Protein AF-A0A5C7VID6-F1 (afdb_monomer_lite)

Foldseek 3Di:
DVVVVVVVVVVVVVVVVVVLVVDDPVVVVVVVVVVVVVVVVVVVVVVVVVVVVVVVVVVVVVVVVVVVVVVVVVVVCVVCVVPQPWDDDDPDIGGPVVPDPDDDD

Radius of gyration: 34.21 Å; chains: 1; bounding box: 91×27×73 Å

Sequence (105 aa):
MAYRVLAALGLAACSAVALHMLLPARWRLRVDAGLRRLAARSQTLFGRALAWRREQRRARAASLEADRVIRRAREAALRDEGRARGEWRGNVYHSDDFDKPRKPH

Structure (mmCIF, N/CA/C/O backbone):
data_AF-A0A5C7VID6-F1
#
_entry.id   AF-A0A5C7VID6-F1
#
loop_
_atom_site.group_PDB
_atom_site.id
_atom_site.type_symbol
_atom_site.label_atom_id
_atom_site.label_alt_id
_atom_site.label_comp_id
_atom_site.label_asym_id
_atom_site.label_entity_id
_atom_site.label_seq_id
_atom_site.pdbx_PDB_ins_code
_atom_site.Cartn_x
_atom_site.Cartn_y
_atom_site.Cartn_z
_atom_site.occupancy
_atom_site.B_iso_or_equiv
_atom_site.auth_seq_id
_atom_site.auth_comp_id
_atom_site.auth_asym_id
_atom_site.auth_atom_id
_atom_site.pdbx_PDB_model_num
ATOM 1 N N . MET A 1 1 ? 29.796 -7.504 3.902 1.00 69.00 1 MET A N 1
ATOM 2 C CA . MET A 1 1 ? 28.786 -8.092 2.988 1.00 69.00 1 MET A CA 1
ATOM 3 C C . MET A 1 1 ? 27.868 -7.049 2.353 1.00 69.00 1 MET A C 1
ATOM 5 O O . MET A 1 1 ? 27.752 -7.066 1.137 1.00 69.00 1 MET A O 1
ATOM 9 N N . ALA A 1 2 ? 27.274 -6.123 3.118 1.00 86.00 2 ALA A N 1
ATOM 10 C CA . ALA A 1 2 ? 26.334 -5.116 2.596 1.00 86.00 2 ALA A CA 1
ATOM 11 C C . ALA A 1 2 ? 26.867 -4.290 1.405 1.00 86.00 2 ALA A C 1
ATOM 13 O O . ALA A 1 2 ? 26.143 -4.080 0.438 1.00 86.00 2 ALA A O 1
ATOM 14 N N . TYR A 1 3 ? 28.150 -3.904 1.418 1.00 92.19 3 TYR A N 1
ATOM 15 C CA . TYR A 1 3 ? 28.758 -3.160 0.306 1.00 92.19 3 TYR A CA 1
ATOM 16 C C . TYR A 1 3 ? 28.764 -3.946 -1.016 1.00 92.19 3 TYR A C 1
ATOM 18 O O . TYR A 1 3 ? 28.532 -3.367 -2.069 1.00 92.19 3 TYR A O 1
ATOM 26 N N . ARG A 1 4 ? 28.988 -5.270 -0.972 1.00 94.12 4 ARG A N 1
ATOM 27 C CA . ARG A 1 4 ? 28.993 -6.125 -2.172 1.00 94.12 4 ARG A CA 1
ATOM 28 C C . ARG A 1 4 ? 27.597 -6.232 -2.763 1.00 94.12 4 ARG A C 1
ATOM 30 O O . ARG A 1 4 ? 27.445 -6.194 -3.974 1.00 94.12 4 ARG A O 1
ATOM 37 N N . VAL A 1 5 ? 26.589 -6.324 -1.896 1.00 94.31 5 VAL A N 1
ATOM 38 C CA . VAL A 1 5 ? 25.181 -6.356 -2.301 1.00 94.31 5 VAL A CA 1
ATOM 39 C C . VAL A 1 5 ? 24.785 -5.030 -2.950 1.00 94.31 5 VAL A C 1
ATOM 41 O O . VAL A 1 5 ? 24.210 -5.035 -4.032 1.00 94.31 5 VAL A O 1
ATOM 44 N N . LEU A 1 6 ? 25.149 -3.897 -2.342 1.00 94.25 6 LEU A N 1
ATOM 45 C CA . LEU A 1 6 ? 24.887 -2.569 -2.906 1.00 94.25 6 LEU A CA 1
ATOM 46 C C . LEU A 1 6 ? 25.606 -2.356 -4.243 1.00 94.25 6 LEU A C 1
ATOM 48 O O . LEU A 1 6 ? 24.988 -1.883 -5.192 1.00 94.25 6 LEU A O 1
ATOM 52 N N . ALA A 1 7 ? 26.877 -2.751 -4.340 1.00 94.00 7 ALA A N 1
ATOM 53 C CA . ALA A 1 7 ? 27.638 -2.668 -5.582 1.00 94.00 7 ALA A CA 1
ATOM 54 C C . ALA A 1 7 ? 27.022 -3.541 -6.688 1.00 94.00 7 ALA A C 1
ATOM 56 O O . ALA A 1 7 ? 26.868 -3.078 -7.816 1.00 94.00 7 ALA A O 1
ATOM 57 N N . ALA A 1 8 ? 26.606 -4.769 -6.364 1.00 95.31 8 ALA A N 1
ATOM 58 C CA . ALA A 1 8 ? 25.939 -5.661 -7.310 1.00 95.31 8 ALA A CA 1
ATOM 59 C C . ALA A 1 8 ? 24.587 -5.102 -7.779 1.00 95.31 8 ALA A C 1
ATOM 61 O O . ALA A 1 8 ? 24.287 -5.143 -8.970 1.00 95.31 8 ALA A O 1
ATOM 62 N N . LEU A 1 9 ? 23.791 -4.534 -6.867 1.00 93.88 9 LEU A N 1
ATOM 63 C CA . LEU A 1 9 ? 22.525 -3.880 -7.206 1.00 93.88 9 LEU A CA 1
ATOM 64 C C . LEU A 1 9 ? 22.738 -2.655 -8.100 1.00 93.88 9 LEU A C 1
ATOM 66 O O . LEU A 1 9 ? 22.020 -2.488 -9.083 1.00 93.88 9 LEU A O 1
ATOM 70 N N . GLY A 1 10 ? 23.732 -1.823 -7.784 1.00 95.19 10 GLY A N 1
ATOM 71 C CA . GLY A 1 10 ? 24.084 -0.657 -8.593 1.00 95.19 10 GLY A CA 1
ATOM 72 C C . GLY A 1 10 ? 24.528 -1.050 -10.000 1.00 95.19 10 GLY A C 1
ATOM 73 O O . GLY A 1 10 ? 24.038 -0.487 -10.980 1.00 95.19 10 GLY A O 1
ATOM 74 N N . LEU A 1 11 ? 25.391 -2.064 -10.110 1.00 95.19 11 LEU A N 1
ATOM 75 C CA . LEU A 1 11 ? 25.830 -2.596 -11.398 1.00 95.19 11 LEU A CA 1
ATOM 76 C C . LEU A 1 11 ? 24.645 -3.144 -12.203 1.00 95.19 11 LEU A C 1
ATOM 78 O O . LEU A 1 11 ? 24.474 -2.767 -13.357 1.00 95.19 11 LEU A O 1
ATOM 82 N N . ALA A 1 12 ? 23.786 -3.957 -11.583 1.00 93.19 12 ALA A N 1
ATOM 83 C CA . ALA A 1 12 ? 22.604 -4.517 -12.233 1.00 93.19 12 ALA A CA 1
ATOM 84 C C . ALA A 1 12 ? 21.641 -3.427 -12.733 1.00 93.19 12 ALA A C 1
ATOM 86 O O . ALA A 1 12 ? 21.141 -3.516 -13.854 1.00 93.19 12 ALA A O 1
ATOM 87 N N . ALA A 1 13 ? 21.413 -2.378 -11.935 1.00 92.12 13 ALA A N 1
ATOM 88 C CA . ALA A 1 13 ? 20.591 -1.241 -12.338 1.00 92.12 13 ALA A CA 1
ATOM 89 C C . ALA A 1 13 ? 21.198 -0.504 -13.543 1.00 92.12 13 ALA A C 1
ATOM 91 O O . ALA A 1 13 ? 20.490 -0.223 -14.510 1.00 92.12 13 ALA A O 1
ATOM 92 N N . CYS A 1 14 ? 22.508 -0.246 -13.521 1.00 92.56 14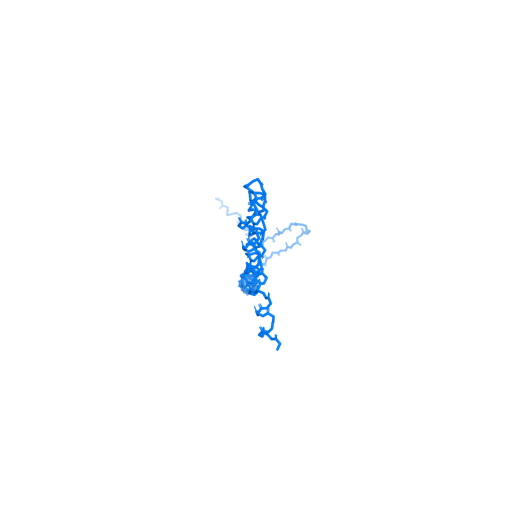 CYS A N 1
ATOM 93 C CA . CYS A 1 14 ? 23.211 0.415 -14.619 1.00 92.56 14 CYS A CA 1
ATOM 94 C C . CYS A 1 14 ? 23.143 -0.413 -15.914 1.00 92.56 14 CYS A C 1
ATOM 96 O O . CYS A 1 14 ? 22.760 0.101 -16.967 1.00 92.56 14 CYS A O 1
ATOM 98 N N . SER A 1 15 ? 23.411 -1.719 -15.829 1.00 92.56 15 SER A N 1
ATOM 99 C CA . SER A 1 15 ? 23.292 -2.640 -16.963 1.00 92.56 15 SER A CA 1
ATOM 100 C C . SER A 1 15 ? 21.866 -2.703 -17.513 1.00 92.56 15 SER A C 1
ATOM 102 O O . SER A 1 15 ? 21.682 -2.699 -18.727 1.00 92.56 15 SER A O 1
ATOM 104 N N . ALA A 1 16 ? 20.847 -2.717 -16.650 1.00 88.56 16 ALA A N 1
ATOM 105 C CA . ALA A 1 16 ? 19.450 -2.727 -17.078 1.00 88.56 16 ALA A CA 1
ATOM 106 C C . ALA A 1 16 ? 19.068 -1.453 -17.851 1.00 88.56 16 ALA A C 1
ATOM 108 O O . ALA A 1 16 ? 18.386 -1.541 -18.873 1.00 88.56 16 ALA A O 1
ATOM 109 N N . VAL A 1 17 ? 19.535 -0.281 -17.403 1.00 88.00 17 VAL A N 1
ATOM 110 C CA . VAL A 1 17 ? 19.320 0.993 -18.110 1.00 88.00 17 VAL A CA 1
ATOM 111 C C . VAL A 1 17 ? 20.033 0.993 -19.459 1.00 88.00 17 VAL A C 1
ATOM 113 O O . VAL A 1 17 ? 19.422 1.353 -20.466 1.00 88.00 17 VAL A O 1
ATOM 116 N N . ALA A 1 18 ? 21.290 0.542 -19.494 1.00 89.44 18 ALA A N 1
ATOM 117 C CA . ALA A 1 18 ? 22.049 0.424 -20.733 1.00 89.44 18 ALA A CA 1
ATOM 118 C C . ALA A 1 18 ? 21.315 -0.478 -21.736 1.00 89.44 18 ALA A C 1
ATOM 120 O O . ALA A 1 18 ? 21.013 -0.044 -22.844 1.00 89.44 18 ALA A O 1
ATOM 121 N N . LEU A 1 19 ? 20.913 -1.684 -21.323 1.00 88.62 19 LEU A N 1
ATOM 122 C CA . LEU A 1 19 ? 20.134 -2.594 -22.164 1.00 88.62 19 LEU A CA 1
ATOM 123 C C . LEU A 1 19 ? 18.839 -1.942 -22.651 1.00 88.62 19 LEU A C 1
ATOM 125 O O . LEU A 1 19 ? 18.557 -1.983 -23.844 1.00 88.62 19 LEU A O 1
ATOM 129 N N . HIS A 1 20 ? 18.082 -1.282 -21.771 1.00 86.69 20 HIS A N 1
ATOM 130 C CA . HIS A 1 20 ? 16.844 -0.600 -22.148 1.00 86.69 20 HIS A CA 1
ATOM 131 C C . HIS A 1 20 ? 17.052 0.464 -23.242 1.00 86.69 20 HIS A C 1
ATOM 133 O O . HIS A 1 20 ? 16.180 0.631 -24.096 1.00 86.69 20 HIS A O 1
ATOM 139 N N . MET A 1 21 ? 18.191 1.163 -23.255 1.00 87.62 21 MET A N 1
ATOM 140 C CA . MET A 1 21 ? 18.511 2.122 -24.318 1.00 87.62 21 MET A CA 1
ATOM 141 C C . MET A 1 21 ? 18.834 1.459 -25.660 1.00 87.62 21 MET A C 1
ATOM 143 O O . MET A 1 21 ? 18.524 2.037 -26.698 1.00 87.62 21 MET A O 1
ATOM 147 N N . LEU A 1 22 ? 19.389 0.243 -25.655 1.00 90.56 22 LEU A 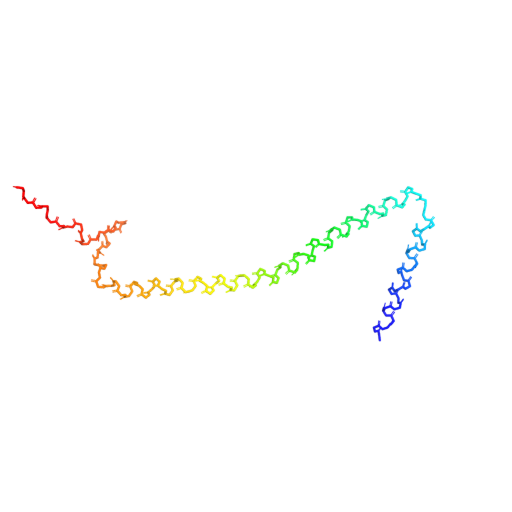N 1
ATOM 148 C CA . LEU A 1 22 ? 19.630 -0.536 -26.874 1.00 90.56 22 LEU A CA 1
ATOM 149 C C . LEU A 1 22 ? 18.365 -1.222 -27.425 1.00 90.56 22 LEU A C 1
ATOM 151 O O . LEU A 1 22 ? 18.378 -1.733 -28.546 1.00 90.56 22 LEU A O 1
ATOM 155 N N . LEU A 1 23 ? 17.263 -1.260 -26.668 1.00 87.38 23 LEU A N 1
ATOM 156 C CA . LEU A 1 23 ? 16.041 -1.925 -27.113 1.00 87.38 23 LEU A CA 1
ATOM 157 C C . LEU A 1 23 ? 15.328 -1.131 -28.232 1.00 87.38 23 LEU A C 1
ATOM 159 O O . LEU A 1 23 ? 15.121 0.077 -28.114 1.00 87.38 23 LEU A O 1
ATOM 163 N N . PRO A 1 24 ? 14.812 -1.804 -29.277 1.00 86.25 24 PRO A N 1
ATOM 164 C CA . PRO A 1 24 ? 13.924 -1.183 -30.257 1.00 86.25 24 PRO A CA 1
ATOM 165 C C . PRO A 1 24 ? 12.638 -0.646 -29.610 1.00 86.25 24 PRO A C 1
ATOM 167 O O . PRO A 1 24 ? 12.110 -1.253 -28.674 1.00 86.25 24 PRO A O 1
ATOM 170 N N . ALA A 1 25 ? 12.067 0.430 -30.163 1.00 84.62 25 ALA A N 1
ATOM 171 C CA . ALA A 1 25 ? 10.905 1.137 -29.600 1.00 84.62 25 ALA A CA 1
ATOM 172 C C . ALA A 1 25 ? 9.725 0.217 -29.217 1.00 84.62 25 ALA A C 1
ATOM 174 O O . ALA A 1 25 ? 9.136 0.360 -28.145 1.00 84.62 25 ALA A O 1
ATOM 175 N N . ARG A 1 26 ? 9.437 -0.800 -30.041 1.00 84.81 26 ARG A N 1
ATOM 176 C CA . ARG A 1 26 ? 8.392 -1.812 -29.784 1.00 84.81 26 ARG A CA 1
ATOM 177 C C . ARG A 1 26 ? 8.590 -2.601 -28.485 1.00 84.81 26 ARG A C 1
ATOM 179 O O . ARG A 1 26 ? 7.618 -2.939 -27.816 1.00 84.81 26 ARG A O 1
ATOM 186 N N . TRP A 1 27 ? 9.835 -2.892 -28.116 1.00 86.44 27 TRP A N 1
ATOM 187 C CA . TRP A 1 27 ? 10.154 -3.624 -26.892 1.00 86.44 27 TRP A CA 1
ATOM 188 C C . TRP A 1 27 ? 10.200 -2.698 -25.679 1.00 86.44 27 TRP A C 1
ATOM 190 O O . TRP A 1 27 ? 9.717 -3.088 -24.618 1.00 86.44 27 TRP A O 1
ATOM 200 N N . ARG A 1 28 ? 10.675 -1.456 -25.846 1.00 86.50 28 ARG A N 1
ATOM 201 C CA . ARG A 1 28 ? 10.673 -0.439 -24.779 1.00 86.50 28 ARG A CA 1
ATOM 202 C C . ARG A 1 28 ? 9.267 -0.197 -24.238 1.00 86.50 28 ARG A C 1
ATOM 204 O O . ARG A 1 28 ? 9.066 -0.293 -23.036 1.00 86.50 28 ARG A O 1
ATOM 211 N N . LEU A 1 29 ? 8.275 -0.043 -25.119 1.00 87.06 29 LEU A N 1
ATOM 212 C CA . LEU A 1 29 ? 6.873 0.138 -24.717 1.00 87.06 29 LEU A CA 1
ATOM 213 C C . LEU A 1 29 ? 6.326 -1.038 -23.890 1.00 87.06 29 LEU A C 1
ATOM 215 O O . LEU A 1 29 ? 5.591 -0.830 -22.925 1.00 87.06 29 LEU A O 1
ATOM 219 N N . ARG A 1 30 ? 6.690 -2.281 -24.238 1.00 87.56 30 ARG A N 1
ATOM 220 C CA . ARG A 1 30 ? 6.260 -3.477 -23.490 1.00 87.56 30 ARG A CA 1
ATOM 221 C C . ARG A 1 30 ? 6.921 -3.550 -22.118 1.00 87.56 30 ARG A C 1
ATOM 223 O O . ARG A 1 30 ? 6.241 -3.859 -21.139 1.00 87.56 30 ARG A O 1
ATOM 230 N N . VAL A 1 31 ? 8.219 -3.258 -22.056 1.00 88.00 31 VAL A 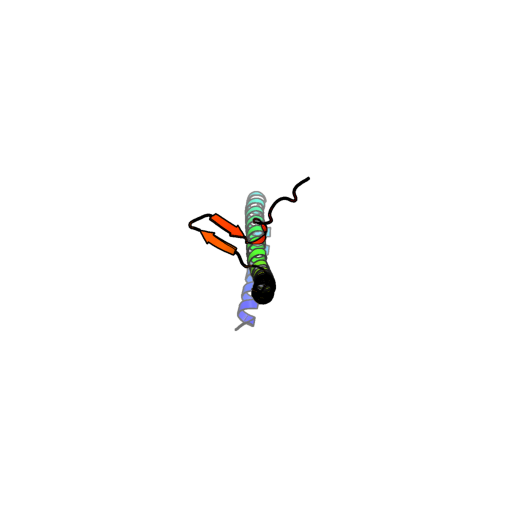N 1
ATOM 231 C CA . VAL A 1 31 ? 8.977 -3.210 -20.800 1.00 88.00 31 VAL A CA 1
ATOM 232 C C . VAL A 1 31 ? 8.418 -2.117 -19.895 1.00 88.00 31 VAL A C 1
ATOM 234 O O . VAL A 1 31 ? 8.086 -2.409 -18.751 1.00 88.00 31 VAL A O 1
ATOM 237 N N . ASP A 1 32 ? 8.197 -0.910 -20.414 1.00 88.75 32 ASP A N 1
ATOM 238 C CA . ASP A 1 32 ? 7.652 0.216 -19.652 1.00 88.75 32 ASP A CA 1
ATOM 239 C C . ASP A 1 32 ? 6.242 -0.067 -19.136 1.00 88.75 32 ASP A C 1
ATOM 241 O O . ASP A 1 32 ? 5.932 0.207 -17.976 1.00 88.75 32 ASP A O 1
ATOM 245 N N . ALA A 1 33 ? 5.379 -0.666 -19.961 1.00 89.00 33 ALA A N 1
ATOM 246 C CA . ALA A 1 33 ? 4.046 -1.072 -19.529 1.00 89.00 33 ALA A CA 1
ATOM 247 C C . ALA A 1 33 ? 4.108 -2.118 -18.400 1.00 89.00 33 ALA A C 1
ATOM 249 O O . ALA A 1 33 ? 3.343 -2.037 -17.434 1.00 89.00 33 ALA A O 1
ATOM 250 N N . GLY A 1 34 ? 5.034 -3.078 -18.493 1.00 89.38 34 GLY A N 1
ATOM 251 C CA . GLY A 1 34 ? 5.300 -4.053 -17.435 1.00 89.38 34 GLY A CA 1
ATOM 252 C C . GLY A 1 34 ? 5.806 -3.394 -16.150 1.00 89.38 34 GLY A C 1
ATOM 253 O O . GLY A 1 34 ? 5.275 -3.665 -15.071 1.00 89.38 34 GLY A O 1
ATOM 254 N N . LEU A 1 35 ? 6.766 -2.474 -16.271 1.00 90.62 35 LEU A N 1
ATOM 255 C CA . LEU A 1 35 ? 7.360 -1.743 -15.154 1.00 90.62 35 LEU A CA 1
ATOM 256 C C . LEU A 1 35 ? 6.314 -0.898 -14.421 1.00 90.62 35 LEU A C 1
ATOM 258 O O . LEU A 1 35 ? 6.228 -0.947 -13.198 1.00 90.62 35 LEU A O 1
ATOM 262 N N . ARG A 1 36 ? 5.459 -0.183 -15.164 1.00 90.94 36 ARG A N 1
ATOM 263 C CA . ARG A 1 36 ? 4.357 0.612 -14.600 1.00 90.94 36 ARG A CA 1
ATOM 264 C C . ARG A 1 36 ? 3.365 -0.255 -13.830 1.00 90.94 36 ARG A C 1
ATOM 266 O O . ARG A 1 36 ? 2.945 0.120 -12.739 1.00 90.94 36 ARG A O 1
ATOM 273 N N . ARG A 1 37 ? 3.012 -1.435 -14.355 1.00 89.88 37 ARG A N 1
ATOM 274 C CA . ARG A 1 37 ? 2.123 -2.386 -13.661 1.00 89.88 37 ARG A CA 1
ATOM 275 C C . ARG A 1 37 ? 2.757 -2.937 -12.386 1.00 89.88 37 ARG A C 1
ATOM 277 O O . ARG A 1 37 ? 2.071 -3.052 -11.371 1.00 89.88 37 ARG A O 1
ATOM 284 N N . LEU A 1 38 ? 4.047 -3.265 -12.427 1.00 91.25 38 LEU A N 1
ATOM 285 C CA . LEU A 1 38 ? 4.799 -3.708 -11.252 1.00 91.25 38 LEU A CA 1
ATOM 286 C C . LEU A 1 38 ? 4.880 -2.606 -10.195 1.00 91.25 38 LEU A C 1
ATOM 288 O O . LEU A 1 38 ? 4.580 -2.876 -9.036 1.00 91.25 38 LEU A O 1
ATOM 292 N N . ALA A 1 39 ? 5.186 -1.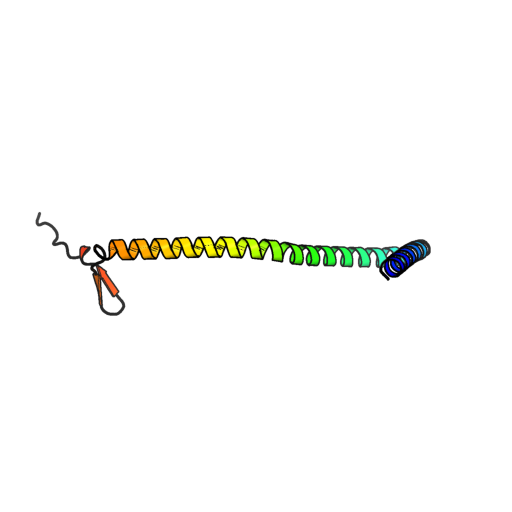372 -10.600 1.00 89.31 39 ALA A N 1
ATOM 293 C CA . ALA A 1 39 ? 5.243 -0.214 -9.712 1.00 89.31 39 ALA A CA 1
ATOM 294 C C . ALA A 1 39 ? 3.883 0.083 -9.059 1.00 89.31 39 ALA A C 1
ATOM 296 O O . ALA A 1 39 ? 3.805 0.320 -7.855 1.00 89.31 39 ALA A O 1
ATOM 297 N N . ALA A 1 40 ? 2.790 0.006 -9.823 1.00 88.75 40 ALA A N 1
ATOM 298 C CA . ALA A 1 40 ? 1.445 0.166 -9.278 1.00 88.75 40 ALA A CA 1
ATOM 299 C C . ALA A 1 40 ? 1.121 -0.937 -8.253 1.00 88.75 40 ALA A C 1
ATOM 301 O O . ALA A 1 40 ? 0.635 -0.657 -7.156 1.00 88.75 40 ALA A O 1
ATOM 302 N N . ARG A 1 41 ? 1.450 -2.200 -8.559 1.00 90.12 41 ARG A N 1
ATOM 303 C CA . ARG A 1 41 ? 1.261 -3.310 -7.612 1.00 90.12 41 ARG A CA 1
ATOM 304 C C . ARG A 1 41 ? 2.103 -3.139 -6.353 1.00 90.12 41 ARG A C 1
ATOM 306 O O . ARG A 1 41 ? 1.566 -3.293 -5.257 1.00 90.12 41 ARG A O 1
ATOM 313 N N . SER A 1 42 ? 3.375 -2.769 -6.472 1.00 90.44 42 SER A N 1
ATOM 314 C CA . SER A 1 42 ? 4.227 -2.547 -5.304 1.00 90.44 42 SER A CA 1
ATOM 315 C C . SER A 1 42 ? 3.696 -1.404 -4.443 1.00 90.44 42 SER A C 1
ATOM 317 O O . SER A 1 42 ? 3.600 -1.572 -3.233 1.00 90.44 42 SER A O 1
ATOM 319 N N . GLN A 1 43 ? 3.248 -0.295 -5.037 1.00 89.44 43 GLN A N 1
ATOM 320 C CA . GLN A 1 43 ? 2.615 0.802 -4.296 1.00 89.44 43 GLN A CA 1
ATOM 321 C C . GLN A 1 43 ? 1.382 0.338 -3.515 1.00 89.44 43 GLN A C 1
ATOM 323 O O . GLN A 1 43 ? 1.249 0.676 -2.341 1.00 89.44 43 GLN A O 1
ATOM 328 N N . THR A 1 44 ? 0.512 -0.484 -4.113 1.00 87.38 44 THR A N 1
ATOM 329 C CA . THR A 1 44 ? -0.655 -1.019 -3.388 1.00 87.38 44 THR A CA 1
ATOM 330 C C . THR A 1 44 ? -0.261 -1.946 -2.237 1.00 87.38 44 THR A C 1
ATOM 332 O O . THR A 1 44 ? -0.864 -1.877 -1.168 1.00 87.38 44 THR A O 1
ATOM 335 N N . LEU A 1 45 ? 0.767 -2.782 -2.412 1.00 87.38 45 LEU A N 1
ATOM 336 C CA . LEU A 1 45 ? 1.253 -3.689 -1.370 1.00 87.38 45 LEU A CA 1
ATOM 337 C C . LEU A 1 45 ? 1.924 -2.928 -0.224 1.00 87.38 45 LEU A C 1
ATOM 339 O O . LEU A 1 45 ? 1.606 -3.175 0.937 1.00 87.38 45 LEU A O 1
ATOM 343 N N . PHE A 1 46 ? 2.785 -1.959 -0.536 1.00 88.12 46 PHE A N 1
ATOM 344 C CA . PHE A 1 46 ? 3.388 -1.074 0.460 1.00 88.12 46 PHE A CA 1
ATOM 345 C C . PHE A 1 46 ? 2.330 -0.239 1.180 1.00 88.12 46 PHE A C 1
ATOM 347 O O . PHE A 1 46 ? 2.366 -0.130 2.404 1.00 88.12 46 PHE A O 1
ATOM 354 N N . GLY A 1 47 ? 1.352 0.292 0.443 1.00 86.12 47 GLY A N 1
ATOM 355 C CA . GLY A 1 47 ? 0.210 1.008 1.000 1.00 86.12 47 GLY A CA 1
ATOM 356 C C . GLY A 1 47 ? -0.580 0.142 1.975 1.00 86.12 47 GLY A C 1
ATOM 357 O O . GLY A 1 47 ? -0.842 0.581 3.088 1.00 86.12 47 GLY A O 1
ATOM 358 N N . ARG A 1 48 ? -0.880 -1.113 1.618 1.00 82.94 48 ARG A N 1
ATOM 359 C CA . ARG A 1 48 ? -1.544 -2.085 2.505 1.00 82.94 48 ARG A CA 1
ATOM 360 C C . ARG A 1 48 ? -0.701 -2.437 3.729 1.00 82.94 48 ARG A C 1
ATOM 362 O O . ARG A 1 48 ? -1.231 -2.461 4.833 1.00 82.94 48 ARG A O 1
ATOM 369 N N . ALA A 1 49 ? 0.601 -2.658 3.563 1.00 84.12 49 ALA A N 1
ATOM 370 C CA . ALA A 1 49 ? 1.503 -2.973 4.671 1.00 84.12 49 ALA A CA 1
ATOM 371 C C . ALA A 1 49 ? 1.627 -1.803 5.666 1.00 84.12 49 ALA A C 1
ATOM 373 O O . ALA A 1 49 ? 1.588 -1.996 6.883 1.00 84.12 49 ALA A O 1
ATOM 374 N N . LEU A 1 50 ? 1.727 -0.572 5.159 1.00 83.56 50 LEU A N 1
ATOM 375 C CA . LEU A 1 50 ? 1.748 0.641 5.978 1.00 83.56 50 LEU A CA 1
ATOM 376 C C . LEU A 1 50 ? 0.375 0.939 6.594 1.00 83.56 50 LEU A C 1
ATOM 378 O O . LEU A 1 50 ? 0.303 1.367 7.748 1.00 83.56 50 LEU A O 1
ATOM 382 N N . ALA A 1 51 ? -0.709 0.690 5.857 1.00 82.88 51 ALA A N 1
ATOM 383 C CA . ALA A 1 51 ? -2.074 0.837 6.344 1.00 82.88 51 ALA A CA 1
ATOM 384 C C . ALA A 1 51 ? -2.376 -0.160 7.461 1.00 82.88 51 ALA A C 1
ATOM 386 O O . ALA A 1 51 ? -2.949 0.249 8.457 1.00 82.88 51 ALA A O 1
ATOM 387 N N . TRP A 1 52 ? -1.901 -1.406 7.387 1.00 77.00 52 TRP A N 1
ATOM 388 C CA . TRP A 1 52 ? -2.070 -2.397 8.455 1.00 77.00 52 TRP A CA 1
ATOM 389 C C . TRP A 1 52 ? -1.526 -1.906 9.806 1.00 77.00 52 TRP A C 1
ATOM 391 O O . TRP A 1 52 ? -2.177 -2.063 10.839 1.00 77.00 52 TRP A O 1
ATOM 401 N N . ARG A 1 53 ? -0.383 -1.203 9.804 1.00 75.19 53 ARG A N 1
ATOM 402 C CA . ARG A 1 53 ? 0.151 -0.555 11.016 1.00 75.19 53 ARG A CA 1
ATOM 403 C C . ARG A 1 53 ? -0.736 0.583 11.528 1.00 75.19 53 ARG A C 1
ATOM 405 O O . ARG A 1 53 ? -0.795 0.805 12.737 1.00 75.19 53 ARG A O 1
ATOM 412 N N . ARG A 1 54 ? -1.401 1.326 10.637 1.00 75.00 54 ARG A N 1
ATOM 413 C CA . ARG A 1 54 ? -2.365 2.377 11.013 1.00 75.00 54 ARG A CA 1
ATOM 414 C C . ARG A 1 54 ? -3.671 1.767 11.529 1.00 75.00 54 ARG A C 1
ATOM 416 O O . ARG A 1 54 ? -4.183 2.229 12.544 1.00 75.00 54 ARG A O 1
ATOM 423 N N . GLU A 1 55 ? -4.147 0.706 10.891 1.00 75.94 55 GLU A N 1
ATOM 424 C CA . GLU A 1 55 ? -5.343 -0.055 11.257 1.00 75.94 55 GLU A CA 1
ATOM 425 C C . GLU A 1 55 ? -5.193 -0.669 12.650 1.00 75.94 55 GLU A C 1
ATOM 427 O O . GLU A 1 55 ? -6.064 -0.494 13.491 1.00 75.94 55 GLU A O 1
ATOM 432 N N . GLN A 1 56 ? -4.039 -1.274 12.962 1.00 79.00 56 GLN A N 1
ATOM 433 C CA . GLN A 1 56 ? -3.757 -1.791 14.307 1.00 79.00 56 GLN A CA 1
ATOM 434 C C . GLN A 1 56 ? -3.843 -0.712 15.393 1.00 79.00 56 GLN A C 1
ATOM 436 O O . GLN A 1 56 ? -4.313 -0.983 16.497 1.00 79.00 56 GLN A O 1
ATOM 441 N N . ARG A 1 57 ? -3.393 0.516 15.105 1.00 77.12 57 ARG A N 1
ATOM 442 C CA . ARG A 1 57 ? -3.493 1.627 16.065 1.00 77.12 57 ARG A CA 1
ATOM 443 C C . ARG A 1 57 ? -4.939 2.079 16.251 1.00 77.12 57 ARG A C 1
ATOM 445 O O . ARG A 1 57 ? -5.347 2.313 17.383 1.00 77.12 57 ARG A O 1
ATOM 452 N N . ARG A 1 58 ? -5.711 2.157 15.163 1.00 78.06 58 ARG A N 1
ATOM 453 C CA . ARG A 1 58 ? -7.144 2.489 15.203 1.00 78.06 58 ARG A CA 1
ATOM 454 C C . ARG A 1 58 ? -7.954 1.424 15.939 1.00 78.06 58 ARG A C 1
ATOM 456 O O . ARG A 1 58 ? -8.762 1.776 16.785 1.00 78.06 58 ARG A O 1
ATOM 463 N N . ALA A 1 59 ? -7.671 0.145 15.701 1.00 79.25 59 ALA A N 1
ATOM 464 C CA . ALA A 1 59 ? -8.325 -0.970 16.380 1.00 79.25 59 ALA A CA 1
ATOM 465 C C . ALA A 1 59 ? -8.097 -0.939 17.901 1.00 79.25 59 ALA A C 1
ATOM 467 O O . ALA A 1 59 ? -9.037 -1.141 18.662 1.00 79.25 59 ALA A O 1
ATOM 468 N N . ARG A 1 60 ? -6.876 -0.611 18.353 1.00 77.75 60 ARG A N 1
ATOM 469 C CA . ARG A 1 60 ? -6.582 -0.425 19.787 1.00 77.75 60 ARG A CA 1
ATOM 470 C C . ARG A 1 60 ? -7.318 0.767 20.398 1.00 77.75 60 ARG A C 1
ATOM 472 O O . ARG A 1 60 ? -7.740 0.697 21.545 1.00 77.75 60 ARG A O 1
ATOM 479 N N . ALA A 1 61 ? -7.453 1.870 19.663 1.00 80.75 61 ALA A N 1
ATOM 480 C CA . ALA A 1 61 ? -8.224 3.017 20.137 1.00 80.75 61 ALA A CA 1
ATOM 481 C C . ALA A 1 61 ? -9.718 2.666 20.255 1.00 80.75 61 ALA A C 1
ATOM 483 O O . ALA A 1 61 ? -10.324 2.920 21.292 1.00 80.75 61 ALA A O 1
ATOM 484 N N . ALA A 1 62 ? -10.270 1.992 19.243 1.00 76.62 62 ALA A N 1
ATOM 485 C CA . ALA A 1 62 ? -11.661 1.552 19.224 1.00 76.62 62 ALA A CA 1
ATOM 486 C C . ALA A 1 62 ? -11.980 0.540 20.339 1.00 76.62 62 ALA A C 1
ATOM 488 O O . ALA A 1 62 ? -13.026 0.650 20.973 1.00 76.62 62 ALA A O 1
ATOM 489 N N . SER A 1 63 ? -11.079 -0.407 20.637 1.00 79.88 63 SER A N 1
ATOM 490 C CA . SER A 1 63 ? -11.288 -1.361 21.737 1.00 79.88 63 SER A CA 1
ATOM 491 C C . SER A 1 63 ? -11.339 -0.659 23.096 1.00 79.88 63 SER A C 1
ATOM 493 O O . SER A 1 63 ? -12.214 -0.941 23.908 1.00 79.88 63 SER A O 1
ATOM 495 N N . LEU A 1 64 ? -10.457 0.321 23.322 1.00 86.62 64 LEU A N 1
ATOM 496 C CA . LEU A 1 64 ? -10.452 1.112 24.556 1.00 86.62 64 LEU A CA 1
ATOM 497 C C . LEU A 1 64 ? -11.706 1.983 24.699 1.00 86.62 64 LEU A C 1
ATOM 499 O O . LEU A 1 64 ? -12.164 2.221 25.815 1.00 86.62 64 LEU A O 1
ATOM 503 N N . GLU A 1 65 ? -12.247 2.496 23.596 1.00 81.25 65 GLU A N 1
ATOM 504 C CA . GLU A 1 65 ? -13.509 3.239 23.609 1.00 81.25 65 GLU A CA 1
ATOM 505 C C . GLU A 1 65 ? -14.702 2.323 23.900 1.00 81.25 65 GLU A C 1
ATOM 507 O O . GLU A 1 65 ? -15.536 2.676 24.738 1.00 81.25 65 GLU A O 1
ATOM 512 N N . ALA A 1 66 ? -14.743 1.130 23.301 1.00 83.75 66 ALA A N 1
ATOM 513 C CA . ALA A 1 66 ? -15.773 0.128 23.568 1.00 83.75 66 ALA A CA 1
ATOM 514 C C . ALA A 1 66 ? -15.787 -0.294 25.047 1.00 83.75 66 ALA A C 1
ATOM 516 O O . ALA A 1 66 ? -16.839 -0.253 25.687 1.00 83.75 66 ALA A O 1
ATOM 517 N N . ASP A 1 67 ? -14.618 -0.581 25.629 1.00 84.94 67 ASP A N 1
ATOM 518 C CA . ASP A 1 67 ? -14.496 -0.942 27.047 1.00 84.94 67 ASP A CA 1
ATOM 519 C C . ASP A 1 67 ? -15.003 0.170 27.973 1.00 84.94 67 ASP A C 1
ATOM 521 O O . ASP A 1 67 ? -15.660 -0.093 28.983 1.00 84.94 67 ASP A O 1
ATOM 525 N N . ARG A 1 68 ? -14.753 1.441 27.629 1.00 89.19 68 ARG A N 1
ATOM 526 C CA . ARG A 1 68 ? -15.272 2.578 28.408 1.00 89.19 68 ARG A CA 1
ATOM 527 C C . ARG A 1 68 ? -16.791 2.668 28.359 1.00 89.19 68 ARG A C 1
ATOM 529 O O . ARG A 1 68 ? -17.384 3.052 29.366 1.00 89.19 68 ARG A O 1
ATOM 536 N N . VAL A 1 69 ? -17.407 2.380 27.212 1.00 86.88 69 VAL A N 1
ATOM 537 C CA . VAL A 1 69 ? -18.870 2.393 27.058 1.00 86.88 69 VAL A CA 1
ATOM 538 C C . VAL A 1 69 ? -19.490 1.234 27.830 1.00 86.88 69 VAL A C 1
ATOM 540 O O . VAL A 1 69 ? -20.410 1.465 28.608 1.00 86.88 69 VAL A O 1
ATOM 543 N N . ILE A 1 70 ? -18.938 0.024 27.701 1.00 82.88 70 ILE A N 1
ATOM 544 C CA . ILE A 1 70 ? -19.392 -1.163 28.441 1.00 82.88 70 ILE A CA 1
ATOM 545 C C . ILE A 1 70 ? -19.285 -0.926 29.948 1.00 82.88 70 ILE A C 1
ATOM 547 O O . ILE A 1 70 ? -20.240 -1.172 30.684 1.00 82.88 70 ILE A O 1
ATOM 551 N N . ARG A 1 71 ? -18.155 -0.385 30.419 1.00 86.19 71 ARG A N 1
ATOM 552 C CA . ARG A 1 71 ? -17.971 -0.059 31.836 1.00 86.19 71 ARG A CA 1
ATOM 553 C C . ARG A 1 71 ? -18.979 0.984 32.316 1.00 86.19 71 ARG A C 1
ATOM 555 O O . ARG A 1 71 ? -19.595 0.774 33.353 1.00 86.19 71 ARG A O 1
ATOM 562 N N . ARG A 1 72 ? -19.202 2.059 31.549 1.00 82.62 72 ARG A N 1
ATOM 563 C CA . ARG A 1 72 ? -20.222 3.071 31.880 1.00 82.62 72 ARG A CA 1
ATOM 564 C C . ARG A 1 72 ? -21.627 2.481 31.937 1.00 82.62 72 ARG A C 1
ATOM 566 O O . ARG A 1 72 ? -22.366 2.811 32.854 1.00 82.62 72 ARG A O 1
ATOM 573 N N . ALA A 1 73 ? -21.985 1.612 30.994 1.00 82.31 73 ALA A N 1
ATOM 574 C CA . ALA A 1 73 ? -23.277 0.933 30.994 1.00 82.31 73 ALA A CA 1
ATOM 575 C C . ALA A 1 73 ? -23.430 0.027 32.223 1.00 82.31 73 ALA A C 1
ATOM 577 O O . ALA A 1 73 ? -24.475 0.034 32.862 1.00 82.31 73 ALA A O 1
ATOM 578 N N . ARG A 1 74 ? -22.367 -0.686 32.610 1.00 80.88 74 ARG A N 1
ATOM 579 C CA . ARG A 1 74 ? -22.356 -1.538 33.805 1.00 80.88 74 ARG A CA 1
ATOM 580 C C . ARG A 1 74 ? -22.479 -0.728 35.100 1.00 80.88 74 ARG A C 1
ATOM 582 O O . ARG A 1 74 ? -23.253 -1.092 35.973 1.00 80.88 74 ARG A O 1
ATOM 589 N N . GLU A 1 75 ? -21.758 0.386 35.209 1.00 83.81 75 GLU A N 1
ATOM 590 C CA . GLU A 1 75 ? -21.851 1.322 36.343 1.00 83.81 75 GLU A CA 1
ATOM 591 C C . GLU A 1 75 ? -23.197 2.056 36.404 1.00 83.81 75 GLU A C 1
ATOM 593 O O . GLU A 1 75 ? -23.634 2.454 37.482 1.00 83.81 75 GLU A O 1
ATOM 598 N N . ALA A 1 76 ? -23.839 2.296 35.259 1.00 79.06 76 ALA A N 1
ATOM 599 C CA . ALA A 1 76 ? -25.193 2.835 35.203 1.00 79.06 76 ALA A CA 1
ATOM 600 C C . ALA A 1 76 ? -26.207 1.781 35.656 1.00 79.06 76 ALA A C 1
ATOM 602 O O . ALA A 1 76 ? -27.008 2.076 36.532 1.00 79.06 76 ALA A O 1
ATOM 603 N N . ALA A 1 77 ? -26.104 0.545 35.157 1.00 72.50 77 ALA A N 1
ATOM 604 C CA . ALA A 1 77 ? -26.968 -0.564 35.557 1.00 72.50 77 ALA A CA 1
ATOM 605 C C . ALA A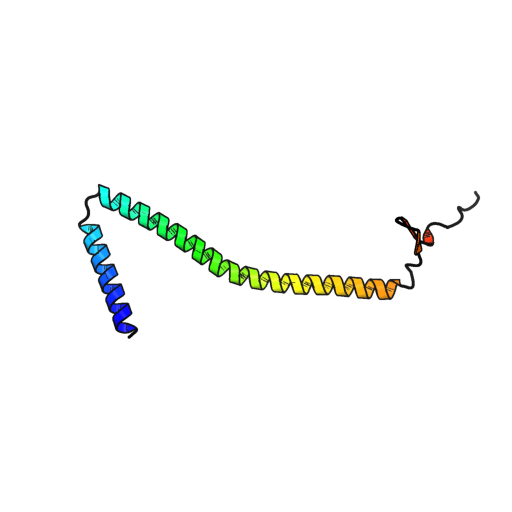 1 77 ? -26.895 -0.834 37.069 1.00 72.50 77 ALA A C 1
ATOM 607 O O . ALA A 1 77 ? -27.927 -0.895 37.717 1.00 72.50 77 ALA A O 1
ATOM 608 N N . LEU A 1 78 ? -25.690 -0.877 37.650 1.00 74.94 78 LEU A N 1
ATOM 609 C CA . LEU A 1 78 ? -25.494 -1.035 39.101 1.00 74.94 78 LEU A CA 1
ATOM 610 C C . LEU A 1 78 ? -26.083 0.123 39.927 1.00 74.94 78 LEU A C 1
ATOM 612 O O . LEU A 1 78 ? -26.461 -0.066 41.077 1.00 74.94 78 LEU A O 1
ATOM 616 N N . ARG A 1 79 ? -26.150 1.340 39.371 1.00 70.69 79 ARG A N 1
ATOM 617 C CA . ARG A 1 79 ? -26.779 2.495 40.039 1.00 70.69 79 ARG A CA 1
ATOM 618 C C . ARG A 1 79 ? -28.298 2.517 39.869 1.00 70.69 79 ARG A C 1
ATOM 620 O O . ARG A 1 79 ? -28.992 2.979 40.770 1.00 70.69 79 ARG A O 1
ATOM 627 N N . ASP A 1 80 ? -28.797 2.009 38.746 1.00 61.00 80 ASP A N 1
ATOM 628 C CA . ASP A 1 80 ? -30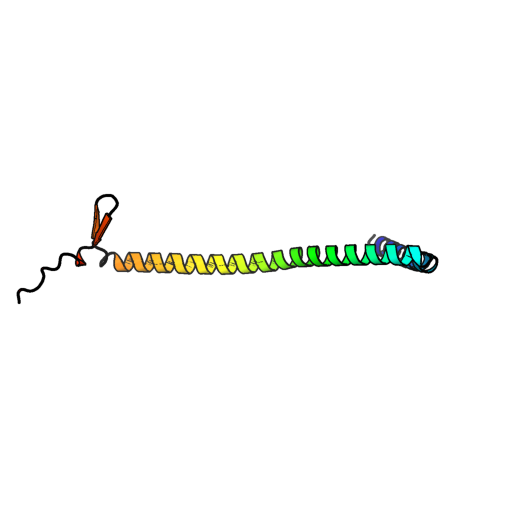.224 1.872 38.439 1.00 61.00 80 ASP A CA 1
ATOM 629 C C . ASP A 1 80 ? -30.828 0.538 38.910 1.00 61.00 80 ASP A C 1
ATOM 631 O O . ASP A 1 80 ? -32.031 0.347 38.762 1.00 61.00 80 ASP A O 1
ATOM 635 N N . GLU A 1 81 ? -30.070 -0.358 39.553 1.00 56.56 81 GLU A N 1
ATOM 636 C CA . GLU A 1 81 ? -30.612 -1.550 40.239 1.00 56.56 81 GLU A CA 1
ATOM 637 C C . GLU A 1 81 ? -31.676 -1.182 41.297 1.00 56.56 81 GLU A C 1
ATOM 639 O O . GLU A 1 81 ? -32.539 -1.993 41.623 1.00 56.56 81 GLU A O 1
ATOM 644 N N . GLY A 1 82 ? -31.689 0.068 41.782 1.00 53.50 82 GLY A N 1
ATOM 645 C CA . GLY A 1 82 ? -32.769 0.611 42.617 1.00 53.50 82 GLY A CA 1
ATOM 646 C C . GLY A 1 82 ? -34.008 1.123 41.859 1.00 53.50 82 GLY A C 1
ATOM 647 O O . GLY A 1 82 ? -35.019 1.408 42.496 1.00 53.50 82 GLY A O 1
ATOM 648 N N . ARG A 1 83 ? -33.948 1.265 40.527 1.00 53.12 83 ARG A N 1
ATOM 649 C CA . ARG A 1 83 ? -34.991 1.851 39.657 1.00 53.12 83 ARG A CA 1
ATOM 650 C C . ARG A 1 83 ? -35.573 0.861 38.644 1.00 53.12 83 ARG A C 1
ATOM 652 O O . ARG A 1 83 ? -36.748 0.958 38.318 1.00 53.12 83 ARG A O 1
ATOM 659 N N . ALA A 1 84 ? -34.790 -0.112 38.182 1.00 55.72 84 ALA A N 1
ATOM 660 C CA . ALA A 1 84 ? -35.212 -1.154 37.248 1.00 55.72 84 ALA A CA 1
ATOM 661 C C . ALA A 1 84 ? -35.839 -2.352 37.984 1.00 55.72 84 ALA A C 1
ATOM 663 O O . ALA A 1 84 ? -35.368 -3.484 37.888 1.00 55.72 84 ALA A O 1
ATOM 664 N N . ARG A 1 85 ? -36.903 -2.106 38.752 1.00 56.34 85 ARG A N 1
ATOM 665 C CA . ARG A 1 85 ? -37.762 -3.174 39.271 1.00 56.34 85 ARG A CA 1
ATOM 666 C C . ARG A 1 85 ? -38.784 -3.519 38.184 1.00 56.34 85 ARG A C 1
ATOM 668 O O . ARG A 1 85 ? -39.667 -2.731 37.860 1.00 56.34 85 ARG A O 1
ATOM 675 N N . GLY A 1 86 ? -38.561 -4.643 37.521 1.00 63.22 86 GLY A N 1
ATOM 676 C CA . GLY A 1 86 ? -39.453 -5.166 36.498 1.00 63.22 86 GLY A CA 1
ATOM 677 C C . GLY A 1 86 ? -39.198 -6.651 36.310 1.00 63.22 86 GLY A C 1
ATOM 678 O O . GLY A 1 86 ? -38.046 -7.071 36.167 1.00 63.22 86 GLY A O 1
ATOM 679 N N . GLU A 1 87 ? -40.257 -7.449 36.356 1.00 67.31 87 GLU A N 1
ATOM 680 C CA . GLU A 1 87 ? -40.182 -8.894 36.182 1.00 67.31 87 GLU A CA 1
ATOM 681 C C . GLU A 1 87 ? -40.191 -9.286 34.700 1.00 67.31 87 GLU A C 1
ATOM 683 O O . GLU A 1 87 ? -40.976 -8.803 33.879 1.00 67.31 87 GLU A O 1
ATOM 688 N N . TRP A 1 88 ? -39.322 -10.234 34.357 1.00 67.00 88 TRP A N 1
ATOM 689 C CA . TRP A 1 88 ? -39.402 -10.943 33.087 1.00 67.00 88 TRP A CA 1
ATOM 690 C C . TRP A 1 88 ? -40.407 -12.089 33.210 1.00 67.00 88 TRP A C 1
ATOM 692 O O . TRP A 1 88 ? -40.165 -13.061 33.926 1.00 67.00 88 TRP A O 1
ATOM 702 N N . ARG A 1 89 ? -41.523 -12.007 32.475 1.00 67.06 89 ARG A N 1
ATOM 703 C CA . ARG A 1 89 ? -42.496 -13.101 32.335 1.00 67.06 89 ARG A CA 1
ATOM 704 C C . ARG A 1 89 ? -42.369 -13.716 30.942 1.00 67.06 89 ARG A C 1
ATOM 706 O O . ARG A 1 89 ? -42.922 -13.219 29.962 1.00 67.06 89 ARG A O 1
ATOM 713 N N . GLY A 1 90 ? -41.627 -14.820 30.846 1.00 78.62 90 GLY A N 1
ATOM 714 C CA . GLY A 1 90 ? -41.344 -15.465 29.559 1.00 78.62 90 GLY A CA 1
ATOM 715 C C . GLY A 1 90 ? -40.525 -14.549 28.638 1.00 78.62 90 GLY A C 1
ATOM 716 O O . GLY A 1 90 ? -39.491 -14.039 29.054 1.00 78.62 90 GLY A O 1
ATOM 717 N N . ASN A 1 91 ? -40.985 -14.322 27.402 1.00 82.81 91 ASN A N 1
ATOM 718 C CA . ASN A 1 91 ? -40.311 -13.456 26.415 1.00 82.81 91 ASN A CA 1
ATOM 719 C C . ASN A 1 91 ? -40.672 -11.963 26.523 1.00 82.81 91 ASN A C 1
ATOM 721 O O . ASN A 1 91 ? -40.237 -11.172 25.686 1.00 82.81 91 ASN A O 1
ATOM 725 N N . VAL A 1 92 ? -41.492 -11.571 27.498 1.00 70.31 92 VAL A N 1
ATOM 726 C CA . VAL A 1 92 ? -41.988 -10.198 27.617 1.00 70.31 92 VAL A CA 1
ATOM 727 C C . VAL A 1 92 ? -41.466 -9.579 28.909 1.00 70.31 92 VAL A C 1
ATOM 729 O O . VAL A 1 92 ? -41.611 -10.150 29.990 1.00 70.31 92 VAL A O 1
ATOM 732 N N . TYR A 1 93 ? -40.859 -8.398 28.785 1.00 72.50 93 TYR A N 1
ATOM 733 C CA . TYR A 1 93 ? -40.444 -7.580 29.920 1.00 72.50 93 TYR A CA 1
ATOM 734 C C . TYR A 1 93 ? -41.635 -6.764 30.435 1.00 72.50 93 TYR A C 1
ATOM 736 O O . TYR A 1 93 ? -42.311 -6.090 29.652 1.00 72.50 93 TYR A O 1
ATOM 744 N N . HIS A 1 94 ? -41.906 -6.820 31.738 1.00 66.94 94 HIS A N 1
ATOM 745 C CA . HIS A 1 94 ? -42.857 -5.937 32.411 1.00 66.94 94 HIS A CA 1
ATOM 746 C C . HIS A 1 94 ? -42.090 -5.054 33.389 1.00 66.94 94 HIS A C 1
ATOM 748 O O . HIS A 1 94 ? -41.393 -5.563 34.259 1.00 66.94 94 HIS A O 1
ATOM 754 N N . SER A 1 95 ? -42.195 -3.733 33.240 1.00 66.19 95 SER A N 1
ATOM 755 C CA . SER A 1 95 ? -41.660 -2.794 34.229 1.00 66.19 95 SER A CA 1
ATOM 756 C C . SER A 1 95 ? -42.771 -2.339 35.168 1.00 66.19 95 SER A C 1
ATOM 758 O O . SER A 1 95 ? -43.844 -1.957 34.693 1.00 66.19 95 SER A O 1
ATOM 760 N N . ASP A 1 96 ? -42.483 -2.289 36.468 1.00 63.62 96 ASP A N 1
ATOM 761 C CA . ASP A 1 96 ? -43.459 -1.987 37.526 1.00 63.62 96 ASP A CA 1
ATOM 762 C C . ASP A 1 96 ? -44.087 -0.579 37.395 1.00 63.62 96 ASP A C 1
ATOM 764 O O . ASP A 1 96 ? -45.153 -0.303 37.941 1.00 63.62 96 ASP A O 1
ATOM 768 N N . ASP A 1 97 ? -43.472 0.314 36.613 1.00 62.47 97 ASP A N 1
ATOM 769 C CA . ASP A 1 97 ? -43.964 1.672 36.343 1.00 62.47 97 ASP A CA 1
ATOM 770 C C . ASP A 1 97 ? -45.226 1.745 35.455 1.00 62.47 97 ASP A C 1
ATOM 772 O O . ASP A 1 97 ? -45.885 2.791 35.429 1.00 62.47 97 ASP A O 1
ATOM 776 N N . PHE A 1 98 ? -45.584 0.675 34.729 1.00 62.94 98 PHE A N 1
ATOM 777 C CA . PHE A 1 98 ? -46.784 0.667 33.873 1.00 62.94 98 PHE A CA 1
ATOM 778 C C . PHE A 1 98 ? -48.084 0.403 34.642 1.00 62.94 98 PHE A C 1
ATOM 780 O O . PHE A 1 98 ? -49.149 0.787 34.158 1.00 62.94 98 PHE A O 1
ATOM 787 N N . ASP A 1 99 ? -48.013 -0.158 35.851 1.00 61.00 99 ASP A N 1
ATOM 788 C CA . ASP A 1 99 ? -49.178 -0.498 36.682 1.00 61.00 99 ASP A CA 1
ATOM 789 C C . ASP A 1 99 ? -49.652 0.682 37.556 1.00 61.00 99 ASP A C 1
ATOM 791 O O . ASP A 1 99 ? -50.108 0.531 38.692 1.00 61.00 99 ASP A O 1
ATOM 795 N N . LYS A 1 100 ? -49.560 1.915 37.039 1.00 61.62 100 LYS A N 1
ATOM 796 C CA . LYS A 1 100 ? -50.143 3.077 37.723 1.00 61.62 100 LYS A CA 1
ATOM 797 C C . LYS A 1 100 ? -51.655 3.123 37.484 1.00 61.62 100 LYS A C 1
ATOM 799 O O . LYS A 1 100 ? -52.072 3.312 36.337 1.00 61.62 100 LYS A O 1
ATOM 804 N N . PRO A 1 101 ? -52.497 3.039 38.535 1.00 64.88 101 PRO A N 1
ATOM 805 C CA . PRO A 1 101 ? -53.939 3.157 38.379 1.00 64.88 101 PRO A CA 1
ATOM 806 C C . PRO A 1 101 ? -54.280 4.528 37.786 1.00 64.88 101 PRO A C 1
ATOM 808 O O . PRO A 1 101 ? -53.891 5.582 38.298 1.00 64.88 101 PRO A O 1
ATOM 811 N N . ARG A 1 102 ? -54.987 4.503 36.655 1.00 63.12 102 ARG A N 1
ATOM 812 C CA . ARG A 1 102 ? -55.435 5.692 35.928 1.00 63.12 102 ARG A CA 1
ATOM 813 C C . ARG A 1 102 ? -56.354 6.505 36.848 1.00 63.12 102 ARG A C 1
ATOM 815 O O . ARG A 1 102 ? -57.326 5.963 37.365 1.00 63.12 102 ARG A O 1
ATOM 822 N N . LYS A 1 103 ? -56.032 7.787 37.075 1.00 53.62 103 LYS A N 1
ATOM 823 C CA . LYS A 1 103 ? -56.820 8.674 37.952 1.00 53.62 103 LYS A CA 1
ATOM 824 C C . LYS A 1 103 ? -58.302 8.670 37.532 1.00 53.62 103 LYS A C 1
ATOM 826 O O . LYS A 1 103 ? -58.561 8.831 36.334 1.00 53.62 103 LYS A O 1
ATOM 831 N N . PRO A 1 104 ? -59.251 8.513 38.474 1.00 67.44 104 PRO A N 1
ATOM 832 C CA . PRO A 1 104 ? -60.661 8.717 38.182 1.00 67.44 104 PRO A CA 1
ATOM 833 C C . PRO A 1 104 ? -60.885 10.213 37.925 1.00 67.44 104 PRO A C 1
ATOM 835 O O . PRO A 1 104 ? -60.312 11.060 38.613 1.00 67.44 104 PRO A O 1
ATOM 838 N N . HIS A 1 105 ? -61.617 10.491 36.854 1.00 56.38 105 HIS A N 1
ATOM 839 C CA . HIS A 1 105 ? -62.045 11.818 36.418 1.00 56.38 105 HIS A CA 1
ATOM 840 C C . HIS A 1 105 ? -63.231 12.293 37.253 1.00 56.38 105 HIS A C 1
ATOM 842 O O . HIS A 1 105 ? -64.033 11.424 37.664 1.00 56.38 105 HIS A O 1
#

pLDDT: mean 80.26, std 11.46, range [53.12, 95.31]

Secondary structure (DSSP, 8-state):
-HHHHHHHHHHHHHHHHHHHHHS-HHHHHHHHHHHHHHHHHHHHHHHHHHHHHHHHHHHHHHHHHHHHHHHHHHHHHHHHTTT----EETTEE--GGG-PPPPP-